Protein AF-A0AAW7YZ80-F1 (afdb_monomer)

Secondary structure (DSSP, 8-state):
-----TTSS-HHHHHHHHHHHHHHHHHHHHHHHHHHHHHHHHTTHHHHHHHHHHHHHHHHHHHHHHHHHHHHHHHHH-

Foldseek 3Di:
DDDPPCPDDDVVVVCCVVVVVVVVVVVVVVVVVVCVLVVCQVVQPPNSVVVCVVCVVVVVVVVVVVVVVVVVVVVVVD

Radius of gyration: 20.11 Å; Cα contacts (8 Å, |Δi|>4): 6; chains: 1; bounding box: 46×33×49 Å

Organism: NCBI:txid3062664

Sequence (78 aa):
NKSYDFTQGNITKQMVYFSLPIFLTNLLQTSYQFIDSIWVGNLLGSNALGAISIAAPVIFTVLSFIIGVNSATLTVLS

Mean predicted aligned error: 13.44 Å

Solvent-accessible surface area (backbone atoms only — not comparable to full-atom values): 4511 Å² total; per-residue (Å²): 136,84,79,82,61,82,85,70,70,72,53,68,60,57,50,48,64,58,44,48,60,52,51,50,48,51,52,50,52,52,47,47,57,50,44,52,53,49,52,60,40,60,77,42,45,82,60,27,60,57,50,43,66,65,41,45,62,58,54,47,52,52,49,53,51,54,51,50,52,52,52,50,52,52,64,74,74,105

pLDDT: mean 70.86, std 14.16, range [41.31, 90.88]

InterPro domains:
  IPR002528 Multi antimicrobial extrusion protein [PF01554] (21-77)
  IPR052031 Membrane Transporter and Flippase [PTHR43549] (3-78)

Structure (mmCIF, N/CA/C/O backbone):
data_AF-A0AAW7YZ80-F1
#
_entry.id   AF-A0AAW7YZ80-F1
#
loop_
_atom_site.group_PDB
_atom_site.id
_atom_site.type_symbol
_atom_site.label_atom_id
_atom_site.label_alt_id
_atom_site.label_comp_id
_atom_site.label_asym_id
_atom_site.label_entity_id
_atom_site.label_seq_id
_atom_site.pdbx_PDB_ins_code
_atom_site.Cartn_x
_atom_site.Cartn_y
_atom_site.Cartn_z
_atom_site.occupancy
_atom_site.B_iso_or_equiv
_atom_site.auth_seq_id
_atom_site.auth_comp_id
_atom_site.auth_asym_id
_atom_site.auth_atom_id
_atom_site.pdbx_PDB_model_num
ATOM 1 N N . ASN A 1 1 ? -29.672 1.022 16.330 1.00 41.31 1 ASN A N 1
ATOM 2 C CA . ASN A 1 1 ? -28.645 2.056 16.559 1.00 41.31 1 ASN A CA 1
ATOM 3 C C . ASN A 1 1 ? -27.728 1.624 17.708 1.00 41.31 1 ASN A C 1
ATOM 5 O O . ASN A 1 1 ? -27.863 2.121 18.816 1.00 41.31 1 ASN A O 1
ATOM 9 N N . LYS A 1 2 ? -26.889 0.596 17.504 1.00 42.12 2 LYS A N 1
ATOM 10 C CA . LYS A 1 2 ? -26.026 0.054 18.571 1.00 42.12 2 LYS A CA 1
ATOM 11 C C . LYS A 1 2 ? -24.681 0.766 18.521 1.00 42.12 2 LYS A C 1
ATOM 13 O O . LYS A 1 2 ? -23.812 0.385 17.744 1.00 42.12 2 LYS A O 1
ATOM 18 N N . SER A 1 3 ? -24.568 1.820 19.323 1.00 48.50 3 SER A N 1
ATOM 19 C CA . SER A 1 3 ? -23.286 2.431 19.657 1.00 48.50 3 SER A CA 1
ATOM 20 C C . SER A 1 3 ? -22.434 1.369 20.343 1.00 48.50 3 SER A C 1
ATOM 22 O O . SER A 1 3 ? -22.808 0.851 21.395 1.00 48.50 3 SER A O 1
ATOM 24 N N . TYR A 1 4 ? -21.339 0.985 19.699 1.00 48.22 4 TYR A N 1
ATOM 25 C CA . TYR A 1 4 ? -20.312 0.155 20.304 1.00 48.22 4 TYR A CA 1
ATOM 26 C C . TYR A 1 4 ? -19.555 1.030 21.302 1.00 48.22 4 TYR A C 1
ATOM 28 O O . TYR A 1 4 ? -18.694 1.819 20.926 1.00 48.22 4 TYR A O 1
ATOM 36 N N . ASP A 1 5 ? -19.957 0.940 22.562 1.00 48.09 5 ASP A N 1
ATOM 37 C CA . ASP A 1 5 ? -19.358 1.666 23.671 1.00 48.09 5 ASP A CA 1
ATOM 38 C C . ASP A 1 5 ? -17.943 1.115 23.922 1.00 48.09 5 ASP A C 1
ATOM 40 O O . ASP A 1 5 ? -17.768 -0.017 24.373 1.00 48.09 5 ASP A O 1
ATOM 44 N N . PHE A 1 6 ? -16.914 1.891 23.571 1.00 54.47 6 PHE A N 1
ATOM 45 C CA . PHE A 1 6 ? -15.497 1.511 23.703 1.00 54.47 6 PHE A CA 1
ATOM 46 C C . PHE A 1 6 ? -14.981 1.578 25.153 1.00 54.47 6 PHE A C 1
ATOM 48 O O . PHE A 1 6 ? -13.792 1.385 25.400 1.00 54.47 6 PHE A O 1
ATOM 55 N N . THR A 1 7 ? -15.872 1.837 26.110 1.00 55.44 7 THR A N 1
ATOM 56 C CA . THR A 1 7 ? -15.547 2.092 27.519 1.00 55.44 7 THR A CA 1
ATOM 57 C C . THR A 1 7 ? -16.010 0.977 28.463 1.00 55.44 7 THR A C 1
ATOM 59 O O . THR A 1 7 ? -15.660 0.991 29.640 1.00 55.44 7 THR A O 1
ATOM 62 N N . GLN A 1 8 ? -16.778 -0.005 27.972 1.00 46.62 8 GLN A N 1
ATOM 63 C CA . GLN A 1 8 ? -17.318 -1.120 28.762 1.00 46.62 8 GLN A CA 1
ATOM 64 C C . GLN A 1 8 ? -17.224 -2.432 27.956 1.00 46.62 8 GLN A C 1
ATOM 66 O O . GLN A 1 8 ? -18.070 -2.723 27.115 1.00 46.62 8 GLN A O 1
ATOM 71 N N . GLY A 1 9 ? -16.188 -3.239 28.213 1.00 58.66 9 GLY A N 1
ATOM 72 C CA . GLY A 1 9 ? -15.964 -4.543 27.565 1.00 58.66 9 GLY A CA 1
ATOM 73 C C . GLY A 1 9 ? -14.606 -4.652 26.863 1.00 58.66 9 GLY A C 1
ATOM 74 O O . GLY A 1 9 ? -13.957 -3.648 26.614 1.00 58.66 9 GLY A O 1
ATOM 75 N N . ASN A 1 10 ? -14.147 -5.883 26.591 1.00 55.50 10 ASN A N 1
ATOM 76 C CA . ASN A 1 10 ? -12.779 -6.225 26.158 1.00 55.50 10 ASN A CA 1
ATOM 77 C C . ASN A 1 10 ? -12.341 -5.506 24.856 1.00 55.50 10 ASN A C 1
ATOM 79 O O . ASN A 1 10 ? -12.418 -6.084 23.768 1.00 55.50 10 ASN A O 1
ATOM 83 N N . ILE A 1 11 ? -11.861 -4.264 24.991 1.00 58.97 11 ILE A N 1
ATOM 84 C CA . ILE A 1 11 ? -11.424 -3.320 23.941 1.00 58.97 11 ILE A CA 1
ATOM 85 C C . ILE A 1 11 ? -10.532 -4.015 22.910 1.00 58.97 11 ILE A C 1
ATOM 87 O O . ILE A 1 11 ? -10.703 -3.853 21.703 1.00 58.97 11 ILE A O 1
ATOM 91 N N . THR A 1 12 ? -9.646 -4.888 23.384 1.00 62.84 12 THR A N 1
ATOM 92 C CA . THR A 1 12 ? -8.715 -5.664 22.566 1.00 62.84 12 THR A CA 1
ATOM 93 C C . THR A 1 12 ? -9.421 -6.524 21.516 1.00 62.84 12 THR A C 1
ATOM 95 O O . THR A 1 12 ? -8.943 -6.624 20.392 1.00 62.84 12 THR A O 1
ATOM 98 N N . LYS A 1 13 ? -10.583 -7.122 21.822 1.00 60.56 13 LYS A N 1
ATOM 99 C CA . LYS A 1 13 ? -11.302 -7.990 20.871 1.00 60.56 13 LYS A CA 1
ATOM 100 C C . LYS A 1 13 ? -11.956 -7.190 19.748 1.00 60.56 13 LYS A C 1
ATOM 102 O O . LYS A 1 13 ? -11.877 -7.605 18.599 1.00 60.56 13 LYS A O 1
ATOM 107 N N . GLN A 1 14 ? -12.568 -6.050 20.063 1.00 62.78 14 GLN A N 1
ATOM 108 C CA . GLN A 1 14 ? -13.165 -5.169 19.055 1.00 62.78 14 GLN A CA 1
ATOM 109 C C . GLN A 1 14 ? -12.105 -4.470 18.212 1.00 62.78 14 GLN A C 1
ATOM 111 O O . GLN A 1 14 ? -12.257 -4.398 16.998 1.00 62.78 14 GLN A O 1
ATOM 116 N N . MET A 1 15 ? -11.018 -4.018 18.837 1.0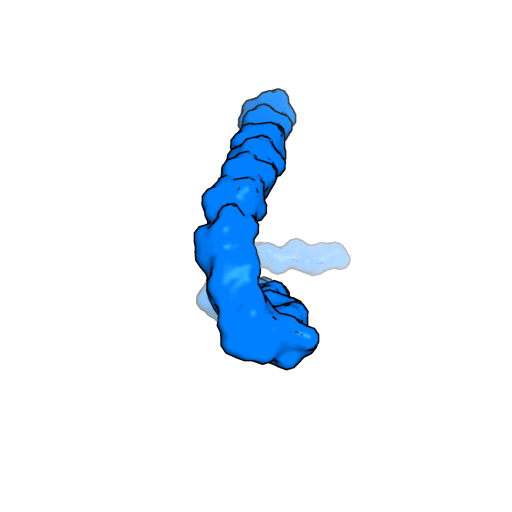0 68.50 15 MET A N 1
ATOM 117 C CA . MET A 1 15 ? -9.892 -3.405 18.144 1.00 68.50 15 MET A CA 1
ATOM 118 C C . MET A 1 15 ? -9.226 -4.396 17.188 1.00 68.50 15 MET A C 1
ATOM 120 O O . MET A 1 15 ? -8.972 -4.028 16.051 1.00 68.50 15 MET A O 1
ATOM 124 N N . VAL A 1 16 ? -9.027 -5.659 17.592 1.00 68.75 16 VAL A N 1
ATOM 125 C CA . VAL A 1 16 ? -8.510 -6.712 16.70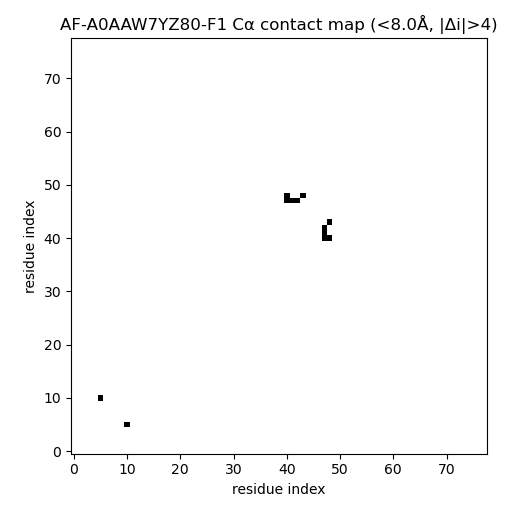1 1.00 68.75 16 VAL A CA 1
ATOM 126 C C . VAL A 1 16 ? -9.508 -7.050 15.593 1.00 68.75 16 VAL A C 1
ATOM 128 O O . VAL A 1 16 ? -9.104 -7.185 14.449 1.00 68.75 16 VAL A O 1
ATOM 131 N N . TYR A 1 17 ? -10.811 -7.137 15.871 1.00 74.62 17 TYR A N 1
ATOM 132 C CA . TYR A 1 17 ? -11.803 -7.453 14.833 1.00 74.62 17 TYR A CA 1
ATOM 133 C C . TYR A 1 17 ? -11.993 -6.323 13.808 1.00 74.62 17 TYR A C 1
ATOM 135 O O . TYR A 1 17 ? -12.339 -6.597 12.665 1.00 74.62 17 TYR A O 1
ATOM 143 N N . PHE A 1 18 ? -11.756 -5.066 14.197 1.00 71.62 18 PHE A N 1
ATOM 144 C CA . PHE A 1 18 ? -11.752 -3.917 13.286 1.00 71.62 18 PHE A CA 1
ATOM 145 C C . PHE A 1 18 ? -10.409 -3.731 12.573 1.00 71.62 18 PHE A C 1
ATOM 147 O O . PHE A 1 18 ? -10.384 -3.384 11.394 1.00 71.62 18 PHE A O 1
ATOM 154 N N . SER A 1 19 ? -9.288 -3.965 13.257 1.00 76.12 19 SER A N 1
ATOM 155 C CA . SER A 1 19 ? -7.958 -3.800 12.669 1.00 76.12 19 SER A CA 1
ATOM 156 C C . SER A 1 19 ? -7.595 -4.945 11.734 1.00 76.12 19 SER A C 1
ATOM 158 O O . SER A 1 19 ? -6.932 -4.702 10.737 1.00 76.12 19 SER A O 1
ATOM 160 N N . LEU A 1 20 ? -8.066 -6.167 11.986 1.00 80.88 20 LEU A N 1
ATOM 161 C CA . LEU A 1 20 ? -7.787 -7.341 11.160 1.00 80.88 20 LEU A CA 1
ATOM 162 C C . LEU A 1 20 ? -8.260 -7.190 9.704 1.00 80.88 20 LEU A C 1
ATOM 164 O O . LEU A 1 20 ? -7.432 -7.409 8.824 1.00 80.88 20 LEU A O 1
ATOM 168 N N . PRO A 1 21 ? -9.501 -6.759 9.393 1.00 80.25 21 PRO A N 1
ATOM 169 C CA . PRO A 1 21 ? -9.905 -6.505 8.011 1.00 80.25 21 PRO A CA 1
ATOM 170 C C . PRO A 1 21 ? -9.148 -5.327 7.385 1.00 80.25 21 PRO A C 1
ATOM 172 O O . PRO A 1 21 ? -8.812 -5.398 6.205 1.00 80.25 21 PRO A O 1
ATOM 175 N N . ILE A 1 22 ? -8.810 -4.279 8.147 1.00 82.50 22 ILE A N 1
ATOM 176 C CA . ILE A 1 22 ? -8.001 -3.151 7.643 1.00 82.50 22 ILE A CA 1
ATOM 177 C C . ILE A 1 22 ? -6.569 -3.599 7.325 1.00 82.50 22 ILE A C 1
ATOM 179 O O . ILE A 1 22 ? -6.007 -3.204 6.303 1.00 82.50 22 ILE A O 1
ATOM 183 N N . PHE A 1 23 ? -5.988 -4.445 8.171 1.00 83.69 23 PHE A N 1
ATOM 184 C CA . PHE A 1 23 ? -4.649 -4.992 8.009 1.00 83.69 23 PHE A CA 1
ATOM 185 C C . PHE A 1 23 ? -4.597 -5.955 6.824 1.00 83.69 23 PHE A C 1
ATOM 187 O O . PHE A 1 23 ? -3.711 -5.838 5.984 1.00 83.69 23 PHE A O 1
ATOM 194 N N . LEU A 1 24 ? -5.594 -6.838 6.693 1.00 86.94 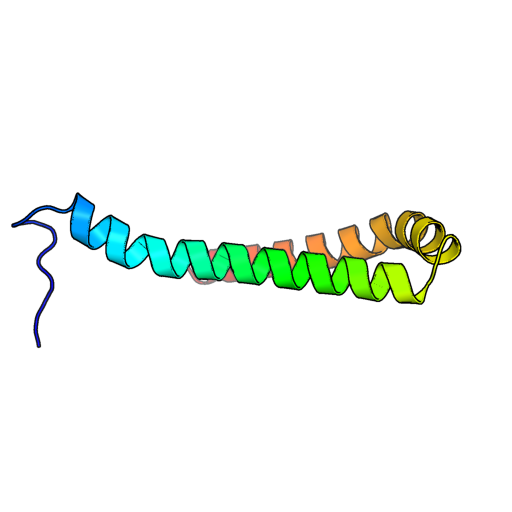24 LEU A N 1
ATOM 195 C CA . LEU A 1 24 ? -5.745 -7.703 5.523 1.00 86.94 24 LEU A CA 1
ATOM 196 C C . LEU A 1 24 ? -5.905 -6.874 4.246 1.00 86.94 24 LEU A C 1
ATOM 198 O O . LEU A 1 24 ? -5.259 -7.166 3.249 1.00 86.94 24 LEU A O 1
ATOM 202 N N . THR A 1 25 ? -6.722 -5.819 4.282 1.00 86.12 25 THR A N 1
ATOM 203 C CA . THR A 1 25 ? -6.946 -4.938 3.127 1.00 86.12 25 THR A CA 1
ATOM 204 C C . THR A 1 25 ? -5.667 -4.212 2.723 1.00 86.12 25 THR A C 1
ATOM 206 O O . THR A 1 25 ? -5.339 -4.196 1.542 1.00 86.12 25 THR A O 1
ATOM 209 N N . ASN A 1 26 ? -4.903 -3.674 3.680 1.00 84.25 26 ASN A N 1
ATOM 210 C CA . ASN A 1 26 ? -3.595 -3.072 3.402 1.00 84.25 26 ASN A CA 1
ATOM 211 C C . ASN A 1 26 ? -2.610 -4.101 2.833 1.00 84.25 26 ASN A C 1
ATOM 213 O O . ASN A 1 26 ? -1.898 -3.809 1.878 1.00 84.25 26 ASN A O 1
ATOM 217 N N . LEU A 1 27 ? -2.591 -5.320 3.375 1.00 86.06 27 LEU A N 1
ATOM 218 C CA . LEU A 1 27 ? -1.697 -6.383 2.920 1.00 86.06 27 LEU A CA 1
ATOM 219 C C . LEU A 1 27 ? -2.051 -6.854 1.506 1.00 86.06 27 LEU A C 1
ATOM 221 O O . LEU A 1 27 ? -1.157 -7.011 0.675 1.00 86.06 27 LEU A O 1
ATOM 225 N N . LEU A 1 28 ? -3.342 -7.016 1.201 1.00 86.12 28 LEU A N 1
ATOM 226 C CA . LEU A 1 28 ? -3.820 -7.298 -0.151 1.00 86.12 28 LEU A CA 1
ATOM 227 C C . LEU A 1 28 ? -3.481 -6.141 -1.088 1.00 86.12 28 LEU A C 1
ATOM 229 O O . LEU A 1 28 ? -2.975 -6.394 -2.170 1.00 86.12 28 LEU A O 1
ATOM 233 N N . GLN A 1 29 ? -3.694 -4.889 -0.683 1.00 81.31 29 GLN A N 1
ATOM 234 C CA . GLN A 1 29 ? -3.401 -3.716 -1.508 1.00 81.31 29 GLN A CA 1
ATOM 235 C C . GLN A 1 29 ? -1.907 -3.604 -1.848 1.00 81.31 29 GLN A C 1
ATOM 237 O O . GLN A 1 29 ? -1.565 -3.427 -3.015 1.00 81.31 29 GLN A O 1
ATOM 242 N N . THR A 1 30 ? -1.014 -3.791 -0.872 1.00 81.44 30 THR A N 1
ATOM 243 C CA . THR A 1 30 ? 0.438 -3.846 -1.109 1.00 81.44 30 THR A CA 1
ATOM 244 C C . THR A 1 30 ? 0.817 -5.042 -1.976 1.00 81.44 30 THR A C 1
ATOM 246 O O . THR A 1 30 ? 1.652 -4.910 -2.865 1.00 81.44 30 THR A O 1
ATOM 249 N N . SER A 1 31 ? 0.181 -6.200 -1.772 1.00 83.88 31 SER A N 1
ATOM 250 C CA . SER A 1 31 ? 0.391 -7.377 -2.624 1.00 83.88 31 SER A CA 1
ATOM 251 C C . SER A 1 31 ? -0.068 -7.118 -4.057 1.00 83.88 31 SER A C 1
ATOM 253 O O . SER A 1 31 ? 0.629 -7.516 -4.975 1.00 83.88 31 SER A O 1
ATOM 255 N N . TYR A 1 32 ? -1.177 -6.405 -4.266 1.00 78.56 32 TYR A N 1
ATOM 256 C CA . TYR A 1 32 ? -1.646 -5.986 -5.587 1.00 78.56 32 TYR A CA 1
ATOM 257 C C . TYR A 1 32 ? -0.658 -5.031 -6.251 1.00 78.56 32 TYR A C 1
ATOM 25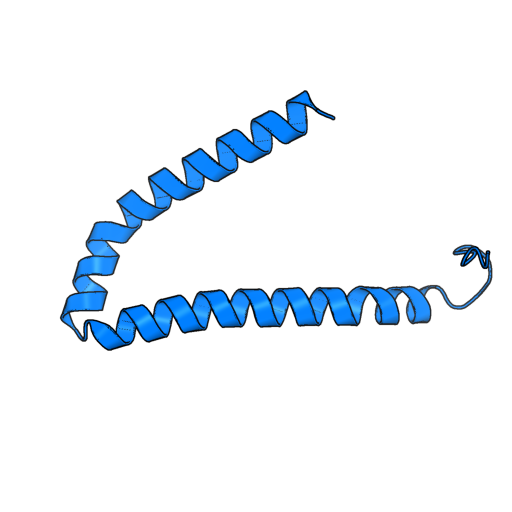9 O O . TYR A 1 32 ? -0.249 -5.293 -7.371 1.00 78.56 32 TYR A O 1
ATOM 267 N N . GLN A 1 33 ? -0.190 -3.995 -5.552 1.00 73.69 33 GLN A N 1
ATOM 268 C CA . GLN A 1 33 ? 0.822 -3.079 -6.093 1.00 73.69 33 GLN A CA 1
ATOM 269 C C . GLN A 1 33 ? 2.146 -3.796 -6.408 1.00 73.69 33 GLN A C 1
ATOM 271 O O . GLN A 1 33 ? 2.797 -3.505 -7.411 1.00 73.69 33 GLN A O 1
ATOM 276 N N . PHE A 1 34 ? 2.541 -4.758 -5.572 1.00 74.31 34 PHE A N 1
ATOM 277 C CA . PHE A 1 34 ? 3.724 -5.589 -5.781 1.00 74.31 34 PHE A CA 1
ATOM 278 C C . PHE A 1 34 ? 3.550 -6.546 -6.961 1.00 74.31 34 PHE A C 1
ATOM 280 O O . PHE A 1 34 ? 4.461 -6.683 -7.771 1.00 74.31 34 PHE A O 1
ATOM 287 N N . ILE A 1 35 ? 2.378 -7.169 -7.091 1.00 74.75 35 ILE A N 1
ATOM 288 C CA . ILE A 1 35 ? 2.026 -8.039 -8.210 1.00 74.75 35 ILE A CA 1
ATOM 289 C C . ILE A 1 35 ? 1.961 -7.226 -9.495 1.00 74.75 35 ILE A C 1
ATOM 291 O O . ILE A 1 35 ? 2.625 -7.627 -10.432 1.00 74.75 35 ILE A O 1
ATOM 295 N N . ASP A 1 36 ? 1.275 -6.083 -9.551 1.00 69.38 36 ASP A N 1
ATOM 296 C CA . ASP A 1 36 ? 1.257 -5.209 -10.733 1.00 69.38 36 ASP A CA 1
ATOM 297 C C . ASP A 1 36 ? 2.677 -4.797 -11.133 1.00 69.38 36 ASP A C 1
ATOM 299 O O . ASP A 1 36 ? 3.049 -4.913 -12.296 1.00 69.38 36 ASP A O 1
ATOM 303 N N . SER A 1 37 ? 3.520 -4.417 -10.169 1.00 63.50 37 SER A N 1
ATOM 304 C CA . SER A 1 37 ? 4.925 -4.082 -10.426 1.00 63.50 37 SER A CA 1
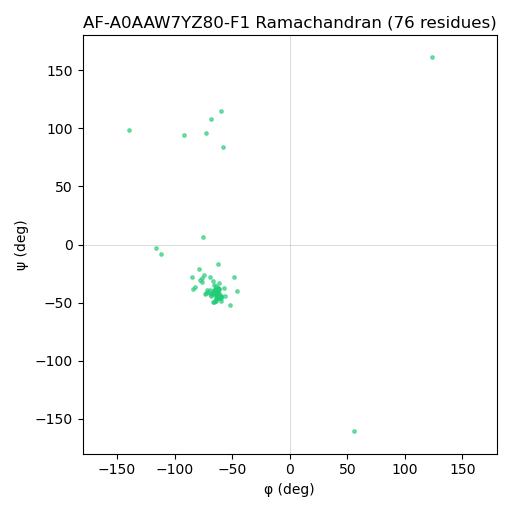ATOM 305 C C . SER A 1 37 ? 5.747 -5.281 -10.929 1.00 63.50 37 SER A C 1
ATOM 307 O O . SER A 1 37 ? 6.539 -5.145 -11.861 1.00 63.50 37 SER A O 1
ATOM 309 N N . ILE A 1 38 ? 5.534 -6.484 -10.382 1.00 66.75 38 ILE A N 1
ATOM 310 C CA . ILE A 1 38 ? 6.201 -7.723 -10.821 1.00 66.75 38 ILE A CA 1
ATOM 311 C C . ILE A 1 38 ? 5.683 -8.208 -12.171 1.00 66.75 38 ILE A C 1
ATOM 313 O O . ILE A 1 38 ? 6.466 -8.708 -12.971 1.00 66.75 38 ILE A O 1
ATOM 317 N N . TRP A 1 39 ? 4.386 -8.098 -12.433 1.00 62.81 39 TRP A N 1
ATOM 318 C CA . TRP A 1 39 ? 3.742 -8.562 -13.658 1.00 62.81 39 TRP A CA 1
ATOM 319 C C . TRP A 1 39 ? 4.083 -7.627 -14.821 1.00 62.81 39 TRP A C 1
ATOM 321 O O . TRP A 1 39 ? 4.486 -8.094 -15.886 1.00 62.81 39 TRP A O 1
ATOM 331 N N . VAL A 1 40 ? 4.065 -6.309 -14.583 1.00 56.78 40 VAL A N 1
ATOM 332 C CA . VAL A 1 40 ? 4.652 -5.306 -15.487 1.00 56.78 40 VAL A CA 1
ATOM 333 C C . VAL A 1 40 ? 6.161 -5.538 -15.641 1.00 56.78 40 VAL A C 1
ATOM 335 O O . VAL A 1 40 ? 6.681 -5.457 -16.750 1.00 56.78 40 VAL A O 1
ATOM 338 N N . GLY A 1 41 ? 6.866 -5.918 -14.571 1.00 53.28 41 GLY A N 1
ATOM 339 C CA . GLY A 1 41 ? 8.283 -6.293 -14.616 1.00 53.28 41 GLY A CA 1
ATOM 340 C C . GLY A 1 41 ? 8.573 -7.549 -15.451 1.00 53.28 41 GLY A C 1
ATOM 341 O O . GLY A 1 41 ? 9.588 -7.605 -16.143 1.00 53.28 41 GLY A O 1
ATOM 342 N N . ASN A 1 42 ? 7.677 -8.539 -15.449 1.00 52.62 42 ASN A N 1
ATOM 343 C CA . ASN A 1 42 ? 7.820 -9.786 -16.209 1.00 52.62 42 ASN A CA 1
ATOM 344 C C . ASN A 1 42 ? 7.499 -9.611 -17.701 1.00 52.62 42 ASN A C 1
ATOM 346 O O . ASN A 1 42 ? 8.125 -10.255 -18.538 1.00 52.62 42 ASN A O 1
ATOM 350 N N . LEU A 1 43 ? 6.591 -8.693 -18.056 1.00 49.78 43 LEU A N 1
ATOM 351 C CA . LEU A 1 43 ? 6.288 -8.343 -19.453 1.00 49.78 43 LEU A CA 1
ATOM 352 C C . LEU A 1 43 ? 7.485 -7.738 -20.213 1.00 49.78 43 LEU A C 1
ATOM 354 O O . LEU A 1 43 ? 7.472 -7.718 -21.441 1.00 49.78 43 LEU A O 1
ATOM 358 N N . LEU A 1 44 ? 8.524 -7.268 -19.515 1.00 49.28 44 LEU A N 1
ATOM 359 C CA . LEU A 1 44 ? 9.656 -6.555 -20.116 1.00 49.28 44 LEU A CA 1
ATOM 360 C C . LEU A 1 44 ? 11.025 -7.283 -19.972 1.00 49.28 44 LEU A C 1
ATOM 362 O O . LEU A 1 44 ? 12.018 -6.814 -20.533 1.00 49.28 44 LEU A O 1
ATOM 366 N N . GLY A 1 45 ? 11.116 -8.432 -19.280 1.00 50.25 45 GLY A N 1
ATOM 367 C CA . GLY A 1 45 ? 12.359 -9.228 -19.165 1.00 50.25 45 GLY A CA 1
ATOM 368 C C . GLY A 1 45 ? 13.571 -8.446 -18.615 1.00 50.25 45 GLY A C 1
ATOM 369 O O . GLY A 1 45 ? 13.408 -7.398 -18.009 1.00 50.25 45 GLY A O 1
ATOM 370 N N . SER A 1 46 ? 14.814 -8.903 -18.830 1.00 54.22 46 SER A N 1
ATOM 371 C CA . SER A 1 46 ? 16.058 -8.200 -18.403 1.00 54.22 46 SER A CA 1
ATOM 372 C C . SER A 1 46 ? 16.095 -6.696 -18.774 1.00 54.22 46 SER A C 1
ATOM 374 O O . SER A 1 46 ? 16.667 -5.871 -18.061 1.00 54.22 46 SER A O 1
ATOM 376 N N . ASN A 1 47 ? 15.396 -6.319 -19.850 1.00 55.53 47 ASN A N 1
ATOM 377 C CA . ASN A 1 47 ? 15.253 -4.938 -20.310 1.00 55.53 47 ASN A CA 1
ATOM 378 C C . ASN A 1 47 ? 14.283 -4.104 -19.440 1.00 55.53 47 ASN A C 1
ATOM 380 O O . ASN A 1 47 ? 14.460 -2.892 -19.339 1.00 55.53 47 ASN A O 1
ATOM 384 N N . ALA A 1 48 ? 13.314 -4.730 -18.760 1.00 57.78 48 ALA A N 1
ATOM 385 C CA . ALA A 1 48 ? 12.425 -4.104 -17.771 1.00 57.78 48 ALA A CA 1
ATOM 386 C C . ALA A 1 48 ? 13.191 -3.525 -16.600 1.00 57.78 48 ALA A C 1
ATOM 388 O O . ALA A 1 48 ? 12.911 -2.420 -16.155 1.00 57.78 48 ALA A O 1
ATOM 389 N N . LEU A 1 49 ? 14.135 -4.311 -16.082 1.00 54.47 49 LEU A N 1
ATOM 390 C CA . LEU A 1 49 ? 14.851 -3.986 -14.861 1.00 54.47 49 LEU A CA 1
ATOM 391 C C . LEU A 1 49 ? 15.778 -2.789 -15.108 1.00 54.47 49 LEU A C 1
ATOM 393 O O . LEU A 1 49 ? 15.824 -1.868 -14.298 1.00 54.47 49 LEU A O 1
ATOM 397 N N . GLY A 1 50 ? 16.419 -2.748 -16.283 1.00 62.81 50 GLY A N 1
ATOM 398 C CA . GLY A 1 50 ? 17.189 -1.591 -16.743 1.00 62.81 50 GLY A CA 1
ATOM 399 C C . GLY A 1 50 ? 16.324 -0.353 -17.013 1.00 62.81 50 GLY A C 1
ATOM 400 O O . GLY A 1 50 ? 16.682 0.747 -16.592 1.00 62.81 50 GLY A O 1
ATOM 401 N N . ALA A 1 51 ? 15.160 -0.516 -17.652 1.00 62.84 51 ALA A N 1
ATOM 402 C CA . ALA A 1 51 ? 14.218 0.582 -17.879 1.00 62.84 51 ALA A CA 1
ATOM 403 C C . ALA A 1 51 ? 13.637 1.130 -16.564 1.00 62.84 51 ALA A C 1
ATOM 405 O O . ALA A 1 51 ? 13.517 2.343 -16.411 1.00 62.84 51 ALA A O 1
ATOM 406 N N . ILE A 1 52 ? 13.350 0.265 -15.587 1.00 64.88 52 ILE A N 1
ATOM 407 C CA . ILE A 1 52 ? 12.913 0.642 -14.239 1.00 64.88 52 ILE A CA 1
ATOM 408 C C . ILE A 1 52 ? 14.013 1.387 -13.489 1.00 64.88 52 ILE A C 1
ATOM 410 O O . ILE A 1 52 ? 13.696 2.373 -12.842 1.00 64.88 52 ILE A O 1
ATOM 414 N N . SER A 1 53 ? 15.293 1.018 -13.598 1.00 66.19 53 SER A N 1
ATOM 415 C CA . SER A 1 5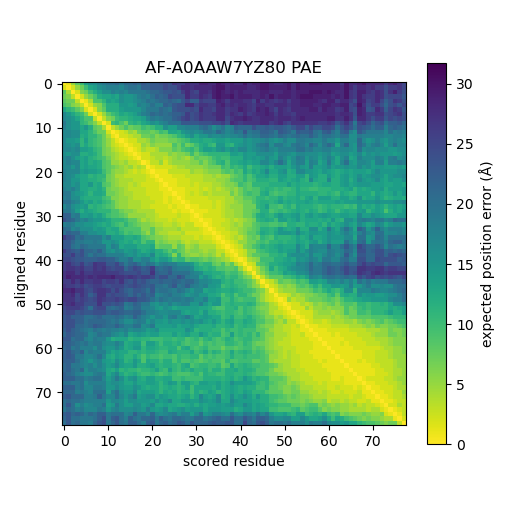3 ? 16.372 1.805 -12.978 1.00 66.19 53 SER A CA 1
ATOM 416 C C . SER A 1 53 ? 16.459 3.239 -13.518 1.00 66.19 53 SER A C 1
ATOM 418 O O . SER A 1 53 ? 16.775 4.153 -12.760 1.00 66.19 53 SER A O 1
ATOM 420 N N . ILE A 1 54 ? 16.143 3.453 -14.799 1.00 72.25 54 ILE A N 1
ATOM 421 C CA . ILE A 1 54 ? 16.134 4.786 -15.428 1.00 72.25 54 ILE A CA 1
ATOM 422 C C . ILE A 1 54 ? 14.819 5.530 -15.136 1.00 72.25 54 ILE A C 1
ATOM 424 O O . ILE A 1 54 ? 14.822 6.739 -14.915 1.00 72.25 54 ILE A O 1
ATOM 428 N N . ALA A 1 55 ? 13.691 4.817 -15.094 1.00 73.44 55 ALA A N 1
ATOM 429 C CA . ALA A 1 55 ? 12.374 5.376 -14.794 1.00 73.44 55 ALA A CA 1
ATOM 430 C C . ALA A 1 55 ? 12.140 5.603 -13.290 1.00 73.44 55 ALA A C 1
ATOM 432 O O . ALA A 1 55 ? 11.308 6.431 -12.931 1.00 73.44 55 ALA A O 1
ATOM 433 N N . ALA A 1 56 ? 12.876 4.923 -12.409 1.00 72.94 56 ALA A N 1
ATOM 434 C CA . ALA A 1 56 ? 12.778 5.032 -10.954 1.00 72.94 56 ALA A CA 1
ATOM 435 C C . ALA A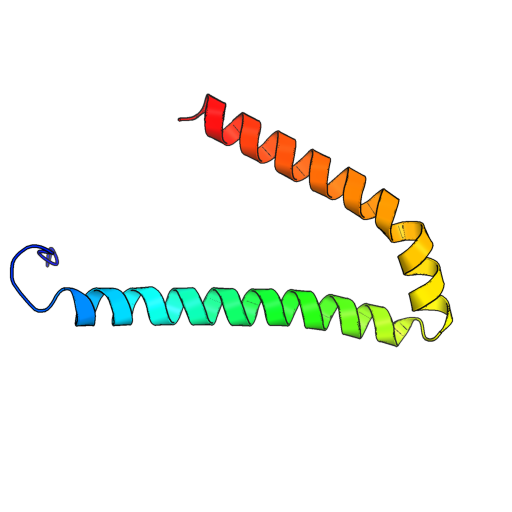 1 56 ? 12.872 6.481 -10.452 1.00 72.94 56 ALA A C 1
ATOM 437 O O . ALA A 1 56 ? 11.958 6.895 -9.740 1.00 72.94 56 ALA A O 1
ATOM 438 N N . PRO A 1 57 ? 13.886 7.289 -10.827 1.00 81.88 57 PRO A N 1
ATOM 439 C CA . PRO A 1 57 ? 13.931 8.690 -10.415 1.00 81.88 57 PRO A CA 1
ATOM 440 C C . PRO A 1 57 ? 12.744 9.504 -10.952 1.00 81.88 57 PRO A C 1
ATOM 442 O O . PRO A 1 57 ? 12.194 10.316 -10.217 1.00 81.88 57 PRO A O 1
ATOM 445 N N . VAL A 1 58 ? 12.287 9.252 -12.184 1.00 84.00 58 VAL A N 1
ATOM 446 C CA . VAL A 1 58 ? 11.144 9.967 -12.789 1.00 84.00 58 VAL A CA 1
ATOM 447 C C . VAL A 1 58 ? 9.841 9.650 -12.053 1.00 84.00 58 VAL A C 1
ATOM 449 O O . VAL A 1 58 ? 9.115 10.556 -11.644 1.00 84.00 58 VAL A O 1
ATOM 452 N N . ILE A 1 59 ? 9.564 8.365 -11.835 1.00 80.94 59 ILE A N 1
ATOM 453 C CA . ILE A 1 59 ? 8.397 7.889 -11.089 1.00 80.94 59 ILE A CA 1
ATOM 454 C C . ILE A 1 59 ? 8.447 8.416 -9.652 1.00 80.94 59 ILE A C 1
ATOM 456 O O . ILE A 1 59 ? 7.436 8.889 -9.138 1.00 80.94 59 ILE A O 1
ATOM 460 N N . PHE A 1 60 ? 9.621 8.409 -9.017 1.00 81.75 60 PHE A N 1
ATOM 461 C CA . PHE A 1 60 ? 9.803 8.916 -7.661 1.00 81.75 60 PHE A CA 1
ATOM 462 C C . PHE A 1 60 ? 9.521 10.419 -7.550 1.00 81.75 60 PHE A C 1
ATOM 464 O O . PHE A 1 60 ? 8.851 10.843 -6.608 1.00 81.75 60 PHE A O 1
ATOM 471 N N . THR A 1 61 ? 9.975 11.231 -8.510 1.00 86.62 61 THR A N 1
ATOM 472 C CA . THR A 1 61 ? 9.672 12.670 -8.551 1.00 86.62 61 THR A CA 1
ATOM 473 C C . TH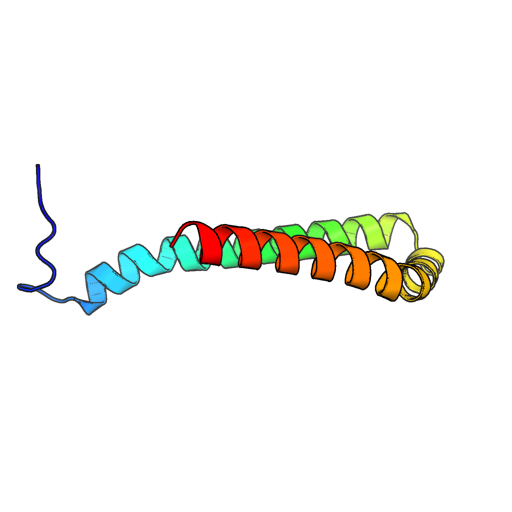R A 1 61 ? 8.173 12.920 -8.694 1.00 86.62 61 THR A C 1
ATOM 475 O O . THR A 1 61 ? 7.613 13.721 -7.947 1.00 86.62 61 THR A O 1
ATOM 478 N N . VAL A 1 62 ? 7.511 12.209 -9.611 1.00 84.94 62 VAL A N 1
ATOM 479 C CA . VAL A 1 62 ? 6.066 12.343 -9.843 1.00 84.94 62 VAL A CA 1
ATOM 480 C C . VAL A 1 62 ? 5.273 11.915 -8.606 1.00 84.94 62 VAL A C 1
ATOM 482 O O . VAL A 1 62 ? 4.396 12.649 -8.156 1.00 84.94 62 VAL A O 1
ATOM 485 N N . LEU A 1 63 ? 5.609 10.772 -8.005 1.00 83.31 63 LEU A N 1
ATOM 486 C CA . LEU A 1 63 ? 4.966 10.290 -6.781 1.00 83.31 63 LEU A CA 1
ATOM 487 C C . LEU A 1 63 ? 5.177 11.250 -5.608 1.00 83.31 63 LEU A C 1
ATOM 489 O O . LEU A 1 63 ? 4.215 11.589 -4.925 1.00 83.31 63 LEU A O 1
ATOM 493 N N . SER A 1 64 ? 6.404 11.731 -5.397 1.00 84.44 64 SER A N 1
ATOM 494 C CA . SER A 1 64 ? 6.714 12.685 -4.323 1.00 84.44 64 SER A CA 1
ATOM 495 C C . SER A 1 64 ? 5.945 13.992 -4.495 1.00 84.44 64 SER A C 1
ATOM 497 O O . SER A 1 64 ? 5.455 14.553 -3.517 1.00 84.44 64 SER A O 1
ATOM 499 N N . PHE A 1 65 ? 5.781 14.455 -5.736 1.00 90.62 65 PHE A N 1
ATOM 500 C CA . PHE A 1 65 ? 4.973 15.629 -6.040 1.00 90.62 65 PHE A CA 1
ATOM 501 C C . PHE A 1 65 ? 3.493 15.400 -5.710 1.00 90.62 65 PHE A C 1
ATOM 503 O O . PHE A 1 65 ? 2.889 16.206 -5.007 1.00 90.62 65 PHE A O 1
ATOM 510 N N . ILE A 1 66 ? 2.920 14.276 -6.149 1.00 89.25 66 ILE A N 1
ATOM 511 C CA . ILE A 1 66 ? 1.522 13.921 -5.867 1.00 89.25 66 ILE A CA 1
ATOM 512 C C . ILE A 1 66 ? 1.283 13.810 -4.358 1.00 89.25 66 ILE A C 1
ATOM 514 O O . ILE A 1 66 ? 0.306 14.359 -3.851 1.00 89.25 66 ILE A O 1
ATOM 518 N N . ILE A 1 67 ? 2.173 13.133 -3.628 1.00 88.19 67 ILE A N 1
ATOM 519 C CA . ILE A 1 67 ? 2.079 12.984 -2.171 1.00 88.19 67 ILE A CA 1
ATOM 520 C C . ILE A 1 67 ? 2.195 14.349 -1.485 1.00 88.19 67 ILE A C 1
ATOM 522 O O . ILE A 1 67 ? 1.403 14.647 -0.593 1.00 88.19 67 ILE A O 1
ATOM 526 N N . GLY A 1 68 ? 3.120 15.205 -1.929 1.00 89.19 68 GLY A N 1
ATOM 527 C CA . GLY A 1 68 ? 3.275 16.564 -1.411 1.00 89.19 68 GLY A CA 1
ATOM 528 C C . GLY A 1 68 ? 2.016 17.413 -1.598 1.00 89.19 68 GLY A C 1
ATOM 529 O O . GLY A 1 68 ? 1.570 18.063 -0.654 1.00 89.19 68 GLY A O 1
ATOM 530 N N . VAL A 1 69 ? 1.391 17.349 -2.779 1.00 90.88 69 VAL A N 1
ATOM 531 C CA . VAL A 1 69 ? 0.120 18.038 -3.055 1.00 90.88 69 VAL A CA 1
ATOM 532 C C . VAL A 1 69 ? -1.005 17.490 -2.178 1.00 90.88 69 VAL A C 1
ATOM 534 O O . VAL A 1 69 ? -1.707 18.272 -1.544 1.00 90.88 69 VAL A O 1
ATOM 537 N N . ASN A 1 70 ? -1.147 16.166 -2.073 1.00 90.00 70 ASN A N 1
ATOM 538 C CA . ASN A 1 70 ? -2.164 15.548 -1.217 1.00 90.00 70 ASN A CA 1
ATOM 539 C C . ASN A 1 70 ? -1.993 15.957 0.252 1.00 90.00 70 ASN A C 1
ATOM 541 O O . ASN A 1 70 ? -2.964 16.331 0.906 1.00 90.00 70 ASN A O 1
ATOM 545 N N . SER A 1 71 ? -0.759 15.938 0.760 1.00 87.75 71 SER A N 1
ATOM 546 C CA . SER A 1 71 ? -0.468 16.360 2.129 1.00 87.75 71 SER A CA 1
ATOM 547 C C . SER A 1 71 ? -0.780 17.840 2.343 1.00 87.75 71 SER A C 1
ATOM 549 O O . SER A 1 71 ? -1.328 18.188 3.382 1.00 87.75 71 SER A O 1
ATOM 551 N N . ALA A 1 72 ? -0.478 18.708 1.372 1.00 88.00 72 ALA A N 1
ATOM 552 C CA . ALA A 1 72 ? -0.809 20.127 1.455 1.00 88.00 72 ALA A CA 1
ATOM 553 C C . ALA A 1 72 ? -2.328 20.358 1.482 1.00 88.00 72 ALA A C 1
ATOM 555 O O . ALA A 1 72 ? -2.811 21.151 2.285 1.00 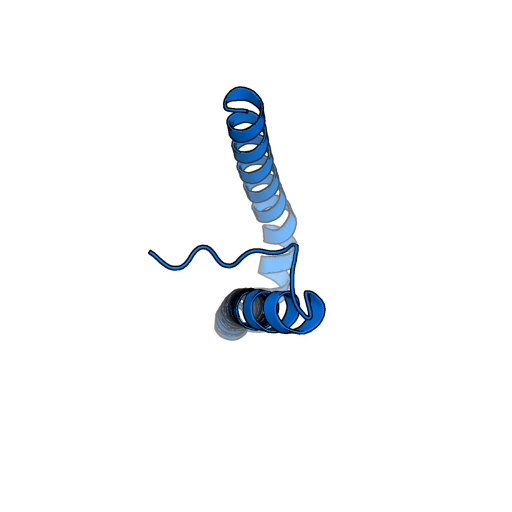88.00 72 ALA A O 1
ATOM 556 N N . THR A 1 73 ? -3.093 19.643 0.651 1.00 88.81 73 THR A N 1
ATOM 557 C CA . THR A 1 73 ? -4.560 19.730 0.646 1.00 88.81 73 THR A CA 1
ATOM 558 C C . THR A 1 73 ? -5.163 19.259 1.966 1.00 88.81 73 THR A C 1
ATOM 560 O O . THR A 1 73 ? -6.047 19.928 2.492 1.00 88.81 73 THR A O 1
ATOM 563 N N . LEU A 1 74 ? -4.677 18.147 2.524 1.00 86.56 74 LEU A N 1
ATOM 564 C CA . LEU A 1 74 ? -5.148 17.641 3.814 1.00 86.56 74 LEU A CA 1
ATOM 565 C C . LEU A 1 74 ? -4.870 18.634 4.947 1.00 86.56 74 LEU A C 1
ATOM 567 O O . LEU A 1 74 ? -5.775 18.897 5.727 1.00 86.56 74 LEU A O 1
ATOM 571 N N . THR A 1 75 ? -3.676 19.232 4.985 1.00 81.06 75 THR A N 1
ATOM 572 C CA . THR A 1 75 ? -3.310 20.243 5.991 1.00 81.06 75 THR A CA 1
ATOM 573 C C . THR A 1 75 ? -4.099 21.546 5.854 1.00 81.06 75 THR A C 1
ATOM 575 O O . THR A 1 75 ? -4.333 22.219 6.846 1.00 81.06 75 THR A O 1
ATOM 578 N N . VAL A 1 76 ? -4.493 21.943 4.640 1.00 78.50 76 VAL A N 1
ATOM 579 C CA . VAL A 1 76 ? -5.328 23.142 4.431 1.00 78.50 76 VAL A CA 1
ATOM 580 C C . VAL A 1 76 ? -6.791 22.888 4.812 1.00 78.50 76 VAL A C 1
ATOM 582 O O . VAL A 1 76 ? -7.498 23.825 5.176 1.00 78.50 76 VAL A O 1
ATOM 585 N N . LEU A 1 77 ? -7.256 21.642 4.695 1.00 72.56 77 LEU A N 1
ATOM 586 C CA . LEU A 1 77 ? -8.634 21.257 4.999 1.00 72.56 77 LEU A CA 1
ATOM 587 C C . LEU A 1 77 ? -8.859 20.944 6.490 1.00 72.56 77 LEU A C 1
ATOM 589 O O . LEU A 1 77 ? -9.988 21.080 6.961 1.00 72.56 77 LEU A O 1
ATOM 593 N N . SER A 1 78 ? -7.816 20.497 7.200 1.00 57.53 78 SER A N 1
ATOM 594 C CA . SER A 1 78 ? -7.812 20.231 8.647 1.00 57.53 78 SER A CA 1
ATOM 595 C C . SER A 1 78 ? -7.565 21.487 9.472 1.00 57.53 78 SER A C 1
ATOM 597 O O . SER A 1 78 ? -8.291 21.678 10.469 1.00 57.53 78 SER A O 1
#